Protein AF-A0A536MIC8-F1 (afdb_monomer_lite)

pLDDT: mean 72.32, std 18.31, range [40.66, 95.38]

Foldseek 3Di:
DDDDDDDDDDDDDDDDDDDDPDPPPPPPVPPPPVPPPCPDDDDQDKDWDWDEPKDWDFDDWDWDDDVPDIDIDTDTDPVITDYTDIDDDDPDPDDPDDPPD

Secondary structure (DSSP, 8-state):
-----PPP--------------------------------S-----EEESBTTPPP-EEEEEEEEETTEEEEEEEE-TTSPPBPEEE---S-S--SS-TT-

Sequence (101 aa):
MFSTARPQRRLKLAAFATLAAAAGALVLSGAIQASAEDLGPFTCSNRAGGVAGASGTVSAIRIAHHDGYDRLVIGFATSNSMPQYQLTRQASSTFVRDASG

Radius of gyration: 32.17 Å; chains: 1; bounding box: 34×99×51 Å

Structure (mmCIF, N/CA/C/O backbone):
data_AF-A0A536MIC8-F1
#
_entry.id   AF-A0A536MIC8-F1
#
loop_
_atom_site.group_PDB
_atom_site.id
_atom_site.type_symbol
_atom_site.label_atom_id
_atom_site.label_alt_id
_atom_site.label_comp_id
_atom_site.label_asym_id
_atom_site.label_entity_id
_atom_site.label_seq_id
_atom_site.pdbx_PDB_ins_code
_atom_site.Cartn_x
_atom_site.Cartn_y
_atom_site.Cartn_z
_atom_site.occupancy
_atom_site.B_iso_or_equiv
_atom_site.auth_seq_id
_atom_site.auth_comp_id
_atom_site.auth_asym_id
_atom_site.auth_atom_id
_atom_site.pdbx_PDB_model_num
ATOM 1 N N . MET A 1 1 ? -16.267 -81.686 -37.031 1.00 48.16 1 MET A N 1
ATOM 2 C CA . MET A 1 1 ? -15.100 -82.303 -36.365 1.00 48.16 1 MET A CA 1
ATOM 3 C C . MET A 1 1 ? -13.906 -82.112 -37.273 1.00 48.16 1 MET A C 1
ATOM 5 O O . MET A 1 1 ? -14.006 -82.610 -38.373 1.00 48.16 1 MET A O 1
ATOM 9 N N . PHE A 1 2 ? -12.891 -81.346 -36.866 1.00 41.72 2 PHE A N 1
ATOM 10 C CA . PHE A 1 2 ? -11.452 -81.545 -37.120 1.00 41.72 2 PHE A CA 1
ATOM 11 C C . PHE A 1 2 ? -10.726 -80.444 -36.335 1.00 41.72 2 PHE A C 1
ATOM 13 O O . PHE A 1 2 ? -10.979 -79.257 -36.520 1.00 41.72 2 PHE A O 1
ATOM 20 N N . SER A 1 3 ? -9.919 -80.869 -35.368 1.00 40.66 3 SER A N 1
ATOM 21 C CA . SER A 1 3 ? -9.167 -80.039 -34.431 1.00 40.66 3 SER A CA 1
ATOM 22 C C . SER A 1 3 ? -7.690 -80.244 -34.734 1.00 40.66 3 SER A C 1
ATOM 24 O O . SER A 1 3 ? -7.255 -81.389 -34.732 1.00 40.66 3 SER A O 1
ATOM 26 N N . THR A 1 4 ? -6.932 -79.175 -34.974 1.00 47.25 4 THR A N 1
ATOM 27 C CA . THR A 1 4 ? -5.456 -79.186 -35.004 1.00 47.25 4 THR A CA 1
ATOM 28 C C . THR A 1 4 ? -4.972 -77.758 -34.732 1.00 47.25 4 THR A C 1
ATOM 30 O O . THR A 1 4 ? -5.178 -76.862 -35.542 1.00 47.25 4 THR A O 1
ATOM 33 N N . ALA A 1 5 ? -4.610 -77.455 -33.485 1.00 48.31 5 ALA A N 1
ATOM 34 C CA . ALA A 1 5 ? -3.245 -77.505 -32.943 1.00 48.31 5 ALA A CA 1
ATOM 35 C C . ALA A 1 5 ? -2.424 -76.235 -33.255 1.00 48.31 5 ALA A C 1
ATOM 37 O O . ALA A 1 5 ? -1.942 -76.025 -34.363 1.00 48.31 5 ALA A O 1
ATOM 38 N N . ARG A 1 6 ? -2.258 -75.388 -32.226 1.00 59.62 6 ARG A N 1
ATOM 39 C CA . ARG A 1 6 ? -1.342 -74.236 -32.206 1.00 59.62 6 ARG A CA 1
ATOM 40 C C . ARG A 1 6 ? 0.081 -74.706 -31.885 1.00 59.62 6 ARG A C 1
ATOM 42 O O . ARG A 1 6 ? 0.260 -75.333 -30.843 1.00 59.62 6 AR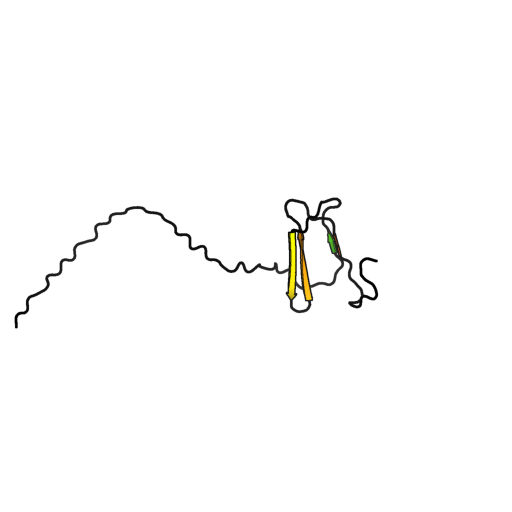G A O 1
ATOM 49 N N . PRO A 1 7 ? 1.105 -74.283 -32.639 1.00 51.12 7 PRO A N 1
ATOM 50 C CA . PRO A 1 7 ? 2.468 -74.233 -32.141 1.00 51.12 7 PRO A CA 1
ATOM 51 C C . PRO A 1 7 ? 2.816 -72.805 -31.709 1.00 51.12 7 PRO A C 1
ATOM 53 O O . PRO A 1 7 ? 2.782 -71.855 -32.492 1.00 51.12 7 PRO A O 1
ATOM 56 N N . GLN A 1 8 ? 3.169 -72.663 -30.432 1.00 54.59 8 GLN A N 1
ATOM 57 C CA . GLN A 1 8 ? 3.776 -71.454 -29.895 1.00 54.59 8 GLN A CA 1
ATOM 58 C C . GLN A 1 8 ? 5.151 -71.234 -30.533 1.00 54.59 8 GLN A C 1
ATOM 60 O O . GLN A 1 8 ? 6.029 -72.088 -30.437 1.00 54.59 8 GLN A O 1
ATOM 65 N N . ARG A 1 9 ? 5.379 -70.054 -31.110 1.00 52.00 9 ARG A N 1
ATOM 66 C CA . ARG A 1 9 ? 6.730 -69.541 -31.357 1.00 52.00 9 ARG A CA 1
ATOM 67 C C . ARG A 1 9 ? 6.912 -68.259 -30.563 1.00 52.00 9 ARG A C 1
ATOM 69 O O . ARG A 1 9 ? 6.624 -67.165 -31.029 1.00 52.00 9 ARG A O 1
ATOM 76 N N . ARG A 1 10 ? 7.390 -68.425 -29.327 1.00 55.78 10 ARG A N 1
ATOM 77 C CA . ARG A 1 10 ? 8.063 -67.353 -28.592 1.00 55.78 10 ARG A CA 1
ATOM 78 C C . ARG A 1 10 ? 9.339 -67.015 -29.365 1.00 55.78 10 ARG A C 1
ATOM 80 O O . ARG A 1 10 ? 10.292 -67.788 -29.307 1.00 55.78 10 ARG A O 1
ATOM 87 N N . LEU A 1 11 ? 9.366 -65.892 -30.081 1.00 53.09 11 LEU A N 1
ATOM 88 C CA . LEU A 1 11 ? 10.618 -65.318 -30.569 1.00 53.09 11 LEU A CA 1
ATOM 89 C C . LEU A 1 11 ? 10.952 -64.048 -29.785 1.00 53.09 11 LEU A C 1
ATOM 91 O O . LEU A 1 11 ? 10.296 -63.018 -29.877 1.00 53.09 11 LEU A O 1
ATOM 95 N N . LYS A 1 12 ? 11.966 -64.266 -28.952 1.00 49.91 12 LYS A N 1
ATOM 96 C CA . LYS A 1 12 ? 12.961 -63.388 -28.344 1.00 49.91 12 LYS A CA 1
ATOM 97 C C . LYS A 1 12 ? 12.961 -61.924 -28.801 1.00 49.91 12 LYS A C 1
ATOM 99 O O . LYS A 1 12 ? 13.027 -61.626 -29.989 1.00 49.91 12 LYS A O 1
ATOM 104 N N . LEU A 1 13 ? 13.014 -61.059 -27.785 1.00 48.66 13 LEU A N 1
ATOM 105 C CA . LEU A 1 13 ? 13.463 -59.671 -27.823 1.00 48.66 13 LEU A CA 1
ATOM 106 C C . LEU A 1 13 ? 14.623 -59.486 -28.813 1.00 48.66 13 LEU A C 1
ATOM 108 O O . LEU A 1 13 ? 15.700 -60.047 -28.613 1.00 48.66 13 LEU A O 1
ATOM 112 N N . ALA A 1 14 ? 14.418 -58.634 -29.811 1.00 52.69 14 ALA A N 1
ATOM 113 C CA . ALA A 1 1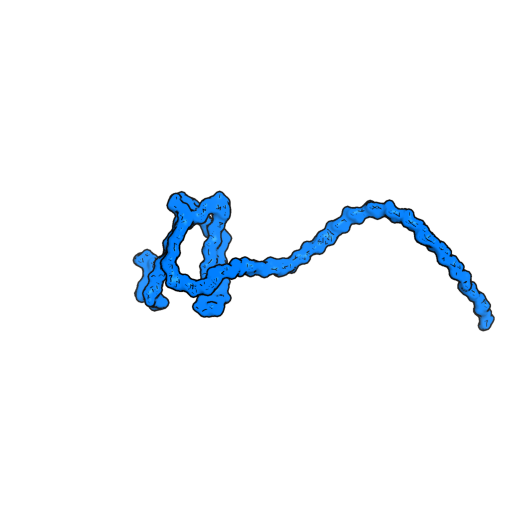4 ? 15.495 -57.915 -30.469 1.00 52.69 14 ALA A CA 1
ATOM 114 C C . ALA A 1 14 ? 15.297 -56.438 -30.131 1.00 52.69 14 ALA A C 1
ATOM 116 O O . ALA A 1 14 ? 14.362 -55.789 -30.599 1.00 52.69 14 ALA A O 1
ATOM 117 N N . ALA A 1 15 ? 16.144 -55.954 -29.228 1.00 48.69 15 ALA A N 1
ATOM 118 C CA . ALA A 1 15 ? 16.277 -54.549 -28.923 1.00 48.69 15 ALA A CA 1
ATOM 119 C C . ALA A 1 15 ? 16.730 -53.814 -30.188 1.00 48.69 15 ALA A C 1
ATOM 121 O O . ALA A 1 15 ? 17.832 -54.047 -30.677 1.00 48.69 15 ALA A O 1
ATOM 122 N N . PHE A 1 16 ? 15.897 -52.906 -30.684 1.00 46.72 16 PHE A N 1
ATOM 123 C CA . PHE A 1 16 ? 16.357 -51.806 -31.515 1.00 46.72 16 PHE A CA 1
ATOM 124 C C . PHE A 1 16 ? 16.039 -50.527 -30.760 1.00 46.72 16 PHE A C 1
ATOM 126 O O . PHE A 1 16 ? 14.921 -50.020 -30.759 1.00 46.72 16 PHE A O 1
ATOM 133 N N . ALA A 1 17 ? 17.053 -50.075 -30.027 1.00 51.56 17 ALA A N 1
ATOM 134 C CA . ALA A 1 17 ? 17.112 -48.743 -29.474 1.00 51.56 17 ALA A CA 1
ATOM 135 C C . ALA A 1 17 ? 17.155 -47.756 -30.645 1.00 51.56 17 ALA A C 1
ATOM 137 O O . ALA A 1 17 ? 18.190 -47.579 -31.282 1.00 51.56 17 ALA A O 1
ATOM 138 N N . THR A 1 18 ? 16.026 -47.118 -30.928 1.00 52.25 18 THR A N 1
ATOM 139 C CA . THR A 1 18 ? 15.990 -45.886 -31.712 1.00 52.25 18 THR A CA 1
ATOM 140 C C . THR A 1 18 ? 15.515 -44.774 -30.795 1.00 52.25 18 THR A C 1
ATOM 142 O O . THR A 1 18 ? 14.342 -44.700 -30.433 1.00 52.25 18 THR A O 1
ATOM 145 N N . LEU A 1 19 ? 16.477 -43.944 -30.387 1.00 48.72 19 LEU A N 1
ATOM 146 C CA . LEU A 1 19 ? 16.258 -42.633 -29.795 1.00 48.72 19 LEU A CA 1
ATOM 147 C C . LEU A 1 19 ? 15.228 -41.859 -30.630 1.00 48.72 19 LEU A C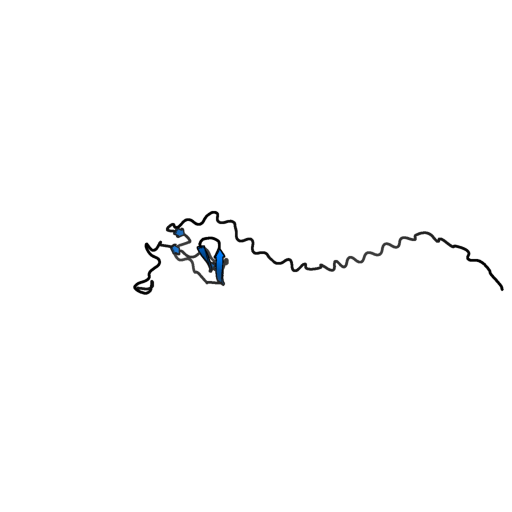 1
ATOM 149 O O . LEU A 1 19 ? 15.485 -41.528 -31.784 1.00 48.72 19 LEU A O 1
ATOM 153 N N . ALA A 1 20 ? 14.115 -41.495 -30.009 1.00 47.78 20 ALA A N 1
ATOM 154 C CA . ALA A 1 20 ? 13.364 -40.304 -30.371 1.00 47.78 20 ALA A CA 1
ATOM 155 C C . ALA A 1 20 ? 12.902 -39.658 -29.065 1.00 47.78 20 ALA A C 1
ATOM 157 O O . ALA A 1 20 ? 11.824 -39.930 -28.540 1.00 47.78 20 ALA A O 1
ATOM 158 N N . ALA A 1 21 ? 13.792 -38.842 -28.501 1.00 45.31 21 ALA A N 1
ATOM 159 C CA . ALA A 1 21 ? 13.456 -37.902 -27.451 1.00 45.31 21 ALA A CA 1
ATOM 160 C C . ALA A 1 21 ? 12.510 -36.848 -28.043 1.00 45.31 21 ALA A C 1
ATOM 162 O O . ALA A 1 21 ? 12.948 -35.861 -28.623 1.00 45.31 21 ALA A O 1
ATOM 163 N N . ALA A 1 22 ? 11.209 -37.073 -27.911 1.00 48.31 22 ALA A N 1
ATOM 164 C CA . ALA A 1 22 ? 10.213 -36.021 -28.014 1.00 48.31 22 ALA A CA 1
ATOM 165 C C . ALA A 1 22 ? 9.550 -35.917 -26.643 1.00 48.31 22 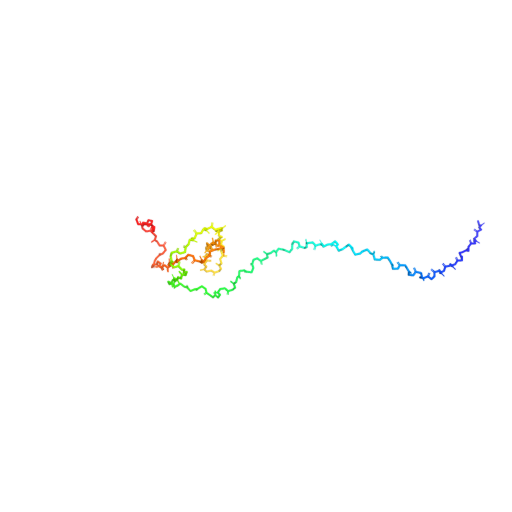ALA A C 1
ATOM 167 O O . ALA A 1 22 ? 8.561 -36.584 -26.345 1.00 48.31 22 ALA A O 1
ATOM 168 N N . ALA A 1 23 ? 10.167 -35.111 -25.779 1.00 46.81 23 ALA A N 1
ATOM 169 C CA . ALA A 1 23 ? 9.557 -34.637 -24.553 1.00 46.81 23 ALA A CA 1
ATOM 170 C C . ALA A 1 23 ? 8.329 -33.796 -24.931 1.00 46.81 23 ALA A C 1
ATOM 172 O O . ALA A 1 23 ? 8.419 -32.591 -25.151 1.00 46.81 23 ALA A O 1
ATOM 173 N N . GLY A 1 24 ? 7.173 -34.446 -25.044 1.00 47.00 24 GLY A N 1
ATOM 174 C CA . GLY A 1 24 ? 5.889 -33.769 -24.974 1.00 47.00 24 GLY A CA 1
ATOM 175 C C . GLY A 1 24 ? 5.716 -33.290 -23.542 1.00 47.00 24 GLY A C 1
ATOM 176 O O . GLY A 1 24 ? 5.217 -34.030 -22.697 1.00 47.00 24 GLY A O 1
ATOM 177 N N . ALA A 1 25 ? 6.208 -32.089 -23.247 1.00 53.22 25 ALA A N 1
ATOM 178 C CA . ALA A 1 25 ? 5.967 -31.435 -21.976 1.00 53.22 25 ALA A CA 1
ATOM 179 C C . ALA A 1 25 ? 4.454 -31.219 -21.839 1.00 53.22 25 ALA A C 1
ATOM 181 O O . ALA A 1 25 ? 3.888 -30.301 -22.431 1.00 53.22 25 ALA A O 1
ATOM 182 N N . LEU A 1 26 ? 3.790 -32.084 -21.066 1.00 45.84 26 LEU A N 1
ATOM 183 C CA . LEU A 1 26 ? 2.523 -31.742 -20.439 1.00 45.84 26 LEU A CA 1
ATOM 184 C C . LEU A 1 26 ? 2.817 -30.517 -19.570 1.00 45.84 26 LEU A C 1
ATOM 186 O O . LEU A 1 26 ? 3.353 -30.640 -18.468 1.00 45.84 26 LEU A O 1
ATOM 190 N N . VAL A 1 27 ? 2.512 -29.325 -20.078 1.00 55.31 27 VAL A N 1
ATOM 191 C CA . VAL A 1 27 ? 2.441 -28.141 -19.230 1.00 55.31 27 VAL A CA 1
ATOM 192 C C . VAL A 1 27 ? 1.196 -28.351 -18.386 1.00 55.31 27 VAL A C 1
ATOM 194 O O . VAL A 1 27 ? 0.082 -28.029 -18.792 1.00 55.31 27 VAL A O 1
ATOM 197 N N . LEU A 1 28 ? 1.386 -28.989 -17.231 1.00 52.72 28 LEU A N 1
ATOM 198 C CA . LEU A 1 28 ? 0.439 -28.946 -16.137 1.00 52.72 28 LEU A CA 1
ATOM 199 C C . LEU A 1 28 ? 0.171 -27.459 -15.913 1.00 52.72 28 LEU A C 1
ATOM 201 O O . LEU A 1 28 ? 1.019 -26.738 -15.385 1.00 52.72 28 LEU A O 1
ATOM 205 N N . SER A 1 29 ? -0.996 -26.985 -16.338 1.00 57.38 29 SER A N 1
ATOM 206 C CA . SER A 1 29 ? -1.589 -25.762 -15.815 1.00 57.38 29 SER A CA 1
ATOM 207 C C . SER A 1 29 ? -1.947 -26.044 -14.357 1.00 57.38 29 SER A C 1
ATOM 209 O O . SER A 1 29 ? -3.114 -26.151 -13.993 1.00 57.38 29 SER A O 1
ATOM 211 N N . GLY A 1 30 ? -0.926 -26.267 -13.524 1.00 52.62 30 GLY A N 1
ATOM 212 C CA . GLY A 1 30 ? -1.073 -26.175 -12.092 1.00 52.62 30 GLY A CA 1
ATOM 213 C C . GLY A 1 30 ? -1.642 -24.793 -11.857 1.00 52.62 30 GLY A C 1
ATOM 214 O O . GLY A 1 30 ? -1.093 -23.811 -12.365 1.00 52.62 30 GLY A O 1
ATOM 215 N N . ALA A 1 31 ? -2.784 -24.727 -11.177 1.00 58.72 31 ALA A N 1
ATOM 216 C CA . ALA A 1 31 ? -3.250 -23.473 -10.636 1.00 58.72 31 ALA A CA 1
ATOM 217 C C . ALA A 1 31 ? -2.043 -22.870 -9.918 1.00 58.72 31 ALA A C 1
ATOM 219 O O . ALA A 1 31 ? -1.540 -23.441 -8.950 1.00 58.72 31 ALA A O 1
ATOM 220 N N . ILE A 1 32 ? -1.518 -21.779 -10.469 1.00 52.53 32 ILE A N 1
ATOM 221 C CA . ILE A 1 32 ? -0.628 -20.868 -9.773 1.00 52.53 32 ILE A CA 1
ATOM 222 C C . ILE A 1 32 ? -1.424 -20.366 -8.579 1.00 52.53 32 ILE A C 1
ATOM 224 O O . ILE A 1 32 ? -2.065 -19.322 -8.613 1.00 52.53 32 ILE A O 1
ATOM 228 N N . GLN A 1 33 ? -1.476 -21.172 -7.526 1.00 49.38 33 GLN A N 1
ATOM 229 C CA . GLN A 1 33 ? -1.964 -20.718 -6.254 1.00 49.38 33 GLN A CA 1
ATOM 230 C C . GLN A 1 33 ? -0.951 -19.653 -5.886 1.00 49.38 33 GLN A C 1
ATOM 232 O O . GLN A 1 33 ? 0.192 -19.973 -5.565 1.00 49.38 33 GLN A O 1
ATOM 237 N N . ALA A 1 34 ? -1.330 -18.390 -6.096 1.00 53.84 34 ALA A N 1
ATOM 238 C CA . ALA A 1 34 ? -0.567 -17.268 -5.612 1.00 53.84 34 ALA A CA 1
ATOM 239 C C . ALA A 1 34 ? -0.374 -17.573 -4.133 1.00 53.84 34 ALA A C 1
ATOM 241 O O . ALA A 1 34 ? -1.331 -17.536 -3.358 1.00 53.84 34 ALA A O 1
ATOM 242 N N . SER A 1 35 ? 0.832 -18.002 -3.772 1.00 52.91 35 SER A N 1
ATOM 243 C CA . SER A 1 35 ? 1.240 -18.089 -2.391 1.00 52.91 35 SER A CA 1
ATOM 244 C C . SER A 1 35 ? 1.233 -16.642 -1.952 1.00 52.91 35 SER A C 1
ATOM 246 O O . SER A 1 35 ? 2.180 -15.905 -2.209 1.00 52.91 35 SER A O 1
ATOM 248 N N . ALA A 1 36 ? 0.100 -16.183 -1.425 1.00 58.19 36 ALA A N 1
ATOM 249 C CA . ALA A 1 36 ? 0.100 -14.975 -0.644 1.00 58.19 36 ALA A CA 1
ATOM 250 C C . ALA A 1 36 ? 1.152 -15.248 0.426 1.00 58.19 36 ALA A C 1
ATOM 252 O O . ALA A 1 36 ? 0.950 -16.158 1.231 1.00 58.19 36 ALA A O 1
ATOM 253 N N . GLU A 1 37 ? 2.300 -14.564 0.353 1.00 58.50 37 GLU A N 1
ATOM 254 C CA . GLU A 1 37 ? 3.284 -14.615 1.426 1.00 58.50 37 GLU A CA 1
ATOM 255 C C . GLU A 1 37 ? 2.519 -14.515 2.748 1.00 58.50 37 GLU A C 1
ATOM 257 O O . GLU A 1 37 ? 1.639 -13.651 2.898 1.00 58.50 37 GLU A O 1
ATOM 262 N N . ASP A 1 38 ? 2.819 -15.422 3.676 1.00 64.06 38 ASP A N 1
ATOM 263 C CA . ASP A 1 38 ? 2.313 -15.308 5.032 1.00 64.06 38 ASP A CA 1
ATOM 264 C C . ASP A 1 38 ? 2.929 -14.041 5.635 1.00 64.06 38 ASP A C 1
ATOM 266 O O . ASP A 1 38 ? 4.083 -14.013 6.061 1.00 64.06 38 ASP A O 1
ATOM 270 N N . LEU A 1 39 ? 2.169 -12.945 5.577 1.00 68.12 39 LEU A N 1
ATOM 271 C CA . LEU A 1 39 ? 2.579 -11.636 6.085 1.00 68.12 39 LEU A CA 1
ATOM 272 C C . LEU A 1 39 ? 2.473 -11.559 7.617 1.00 68.12 39 LEU A C 1
ATOM 274 O O . LEU A 1 39 ? 2.656 -10.479 8.183 1.00 68.12 39 LEU A O 1
ATOM 278 N N . GLY A 1 40 ? 2.172 -12.679 8.283 1.00 72.75 40 GLY A N 1
ATOM 279 C CA . GLY A 1 40 ? 1.868 -12.726 9.700 1.00 72.75 40 GLY A CA 1
ATOM 280 C C . GLY A 1 40 ? 0.525 -12.064 10.036 1.00 72.75 40 GLY A C 1
ATOM 281 O O . GLY A 1 40 ? -0.232 -11.646 9.150 1.00 72.75 40 GLY A O 1
ATOM 282 N N . PRO A 1 41 ? 0.199 -11.961 11.335 1.00 73.62 41 PRO A N 1
ATOM 283 C CA . PRO A 1 41 ? -1.037 -11.337 11.783 1.00 73.62 41 PRO A CA 1
ATOM 284 C C . PRO A 1 41 ? -1.090 -9.856 11.393 1.00 73.62 41 PRO A C 1
ATOM 286 O O . PRO A 1 41 ? -0.115 -9.108 11.532 1.00 73.62 41 PRO A O 1
ATOM 289 N N . PHE A 1 42 ? -2.263 -9.408 10.939 1.00 74.00 42 PHE A N 1
ATOM 290 C CA . PHE A 1 42 ? -2.487 -8.003 10.625 1.00 74.00 42 PHE A CA 1
ATOM 291 C C . PHE A 1 42 ? -2.247 -7.137 11.866 1.00 74.00 42 PHE A C 1
ATOM 293 O O . PHE A 1 42 ? -2.851 -7.338 12.918 1.00 74.00 42 PHE A O 1
ATOM 300 N N . THR A 1 43 ? -1.375 -6.140 11.730 1.00 79.69 43 THR A N 1
ATOM 301 C CA . THR A 1 43 ? -1.170 -5.112 12.752 1.00 79.69 43 THR A CA 1
ATOM 302 C C . THR A 1 43 ? -1.569 -3.767 12.174 1.00 79.69 43 THR A C 1
ATOM 304 O O . THR A 1 43 ? -1.016 -3.327 11.162 1.00 79.69 43 THR A O 1
ATOM 307 N N . CYS A 1 44 ? -2.496 -3.085 12.846 1.00 80.81 44 CYS A N 1
ATOM 308 C CA . CYS A 1 44 ? -2.866 -1.722 12.504 1.00 80.81 44 CYS A CA 1
ATOM 309 C C . CYS A 1 44 ? -1.727 -0.786 12.937 1.00 80.81 44 CYS A C 1
ATOM 311 O O . CYS A 1 44 ? -1.678 -0.337 14.085 1.00 80.81 44 CYS A O 1
ATOM 313 N N . SER A 1 45 ? -0.791 -0.488 12.031 1.00 86.50 45 SER A N 1
ATOM 314 C CA . SER A 1 45 ? 0.328 0.444 12.243 1.00 86.50 45 SER A CA 1
ATOM 315 C C . SER A 1 45 ? 0.528 1.423 11.089 1.00 86.50 45 SER A C 1
ATOM 317 O O . SER A 1 45 ? 0.202 1.119 9.943 1.00 86.50 45 SER A O 1
ATOM 319 N N . ASN A 1 46 ? 1.062 2.612 11.397 1.00 91.00 46 ASN A N 1
ATOM 320 C CA . ASN A 1 46 ? 1.575 3.501 10.356 1.00 91.00 46 ASN A CA 1
ATOM 321 C C . ASN A 1 46 ? 2.772 2.820 9.681 1.00 91.00 46 ASN A C 1
ATOM 323 O O . ASN A 1 46 ? 3.557 2.141 10.350 1.00 91.00 46 ASN A O 1
ATOM 327 N N . ARG A 1 47 ? 2.928 3.011 8.372 1.00 91.50 47 ARG A N 1
ATOM 328 C CA . ARG A 1 47 ? 4.040 2.449 7.594 1.00 91.50 47 ARG A CA 1
ATOM 329 C C . ARG A 1 47 ? 4.561 3.477 6.606 1.00 91.50 47 ARG A C 1
ATOM 331 O O . ARG A 1 47 ? 3.800 4.285 6.096 1.00 91.50 47 ARG A O 1
ATOM 338 N N . ALA A 1 48 ? 5.848 3.431 6.314 1.00 94.81 48 ALA A N 1
ATOM 339 C CA . ALA A 1 48 ? 6.464 4.232 5.268 1.00 94.81 48 ALA A CA 1
ATOM 340 C C . ALA A 1 48 ? 7.651 3.465 4.687 1.00 94.81 48 ALA A C 1
ATOM 342 O O . ALA A 1 48 ? 8.189 2.566 5.336 1.00 94.81 48 ALA A O 1
ATOM 343 N N . GLY A 1 49 ? 8.059 3.816 3.474 1.00 95.12 49 GLY A N 1
ATOM 344 C CA . GLY A 1 49 ? 9.202 3.189 2.824 1.00 95.12 49 GLY A CA 1
ATOM 345 C C . GLY A 1 49 ? 9.356 3.632 1.379 1.00 95.12 49 GLY A C 1
ATOM 346 O O . GLY A 1 49 ? 8.801 4.653 0.974 1.00 95.12 49 GLY A O 1
ATOM 347 N N . GLY A 1 50 ? 10.098 2.841 0.606 1.00 93.88 50 GLY A N 1
ATOM 348 C CA . GLY A 1 50 ? 10.427 3.150 -0.784 1.00 93.88 50 GLY A CA 1
ATOM 349 C C . GLY A 1 50 ? 11.541 4.190 -0.916 1.00 93.88 50 GLY A C 1
ATOM 350 O O . GLY A 1 50 ? 12.194 4.557 0.061 1.00 93.88 50 GLY A O 1
ATOM 351 N N . VAL A 1 51 ? 11.773 4.635 -2.150 1.00 95.19 51 VAL A N 1
ATOM 352 C CA . VAL A 1 51 ? 12.861 5.557 -2.501 1.00 95.19 51 VAL A CA 1
ATOM 353 C C . VAL A 1 51 ? 12.284 6.900 -2.941 1.00 95.19 51 VAL A C 1
ATOM 355 O O . VAL A 1 51 ? 11.448 6.965 -3.845 1.00 95.19 51 VAL A O 1
ATOM 358 N N . ALA A 1 52 ? 12.738 7.981 -2.305 1.00 94.75 52 ALA A N 1
ATOM 359 C CA . ALA A 1 52 ? 12.345 9.340 -2.666 1.00 94.75 52 ALA A CA 1
ATOM 360 C C . ALA A 1 52 ? 12.748 9.656 -4.116 1.00 94.75 52 ALA A C 1
ATOM 362 O O . ALA A 1 52 ? 13.868 9.368 -4.533 1.00 94.75 52 ALA A O 1
ATOM 363 N N . GLY A 1 53 ? 11.825 10.230 -4.890 1.00 91.62 53 GLY A N 1
ATOM 364 C CA . GLY A 1 53 ? 12.048 10.567 -6.301 1.00 91.62 53 GLY A CA 1
ATOM 365 C C . GLY A 1 53 ? 12.002 9.383 -7.279 1.00 91.62 53 GLY A C 1
ATOM 366 O O . GLY A 1 53 ? 12.149 9.596 -8.481 1.00 91.62 53 GLY A O 1
ATOM 367 N N . ALA A 1 54 ? 11.773 8.149 -6.813 1.00 92.50 54 ALA A N 1
ATOM 368 C CA . ALA A 1 54 ? 11.593 7.010 -7.710 1.00 92.50 54 ALA A CA 1
ATOM 369 C C . ALA A 1 54 ? 10.251 7.088 -8.457 1.00 92.50 54 ALA A C 1
ATOM 371 O O . ALA A 1 54 ? 9.207 7.395 -7.879 1.00 92.50 54 ALA A O 1
ATOM 372 N N . SER A 1 55 ? 10.283 6.777 -9.755 1.00 89.81 55 SER A N 1
ATOM 373 C CA . SER A 1 55 ? 9.086 6.741 -10.598 1.00 89.81 55 SER A CA 1
ATOM 374 C C . SER A 1 55 ? 8.259 5.488 -10.322 1.00 89.81 55 SER A C 1
ATOM 376 O O . SER A 1 55 ? 8.747 4.368 -10.478 1.00 89.81 55 SER A O 1
ATOM 378 N N . GLY A 1 56 ? 6.990 5.675 -9.962 1.00 89.31 56 GLY A N 1
ATOM 379 C CA . GLY A 1 56 ? 6.030 4.593 -9.765 1.00 89.31 56 GLY A CA 1
ATOM 380 C C . GLY A 1 56 ? 5.075 4.460 -10.946 1.00 89.31 56 GLY A C 1
ATOM 381 O O . GLY A 1 56 ? 4.303 5.374 -11.217 1.00 89.31 56 GLY A O 1
ATOM 382 N N . THR A 1 57 ? 5.073 3.305 -11.610 1.00 91.44 57 THR A N 1
ATOM 383 C CA . THR A 1 57 ? 4.005 2.926 -12.548 1.00 91.44 57 THR A CA 1
ATOM 384 C C . THR A 1 57 ? 3.217 1.783 -11.935 1.00 91.44 57 THR A C 1
ATOM 386 O O . THR A 1 57 ? 3.777 0.711 -11.697 1.00 91.44 57 THR A O 1
ATOM 389 N N . VAL A 1 58 ? 1.933 2.012 -11.654 1.00 92.56 58 VAL A N 1
ATOM 390 C CA . VAL A 1 58 ? 1.042 0.963 -11.147 1.00 92.56 58 VAL A CA 1
ATOM 391 C C . VAL A 1 58 ? 0.844 -0.077 -12.247 1.00 92.56 58 VAL A C 1
ATOM 393 O O . VAL A 1 58 ? 0.423 0.256 -13.351 1.00 92.56 58 VAL 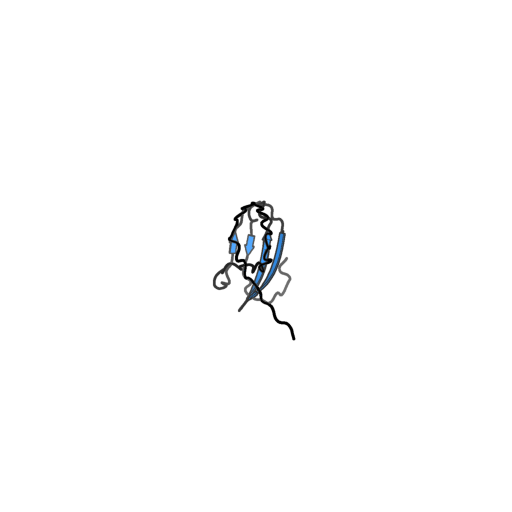A O 1
ATOM 396 N N . SER A 1 59 ? 1.168 -1.330 -11.946 1.00 93.62 59 SER A N 1
ATOM 397 C CA . SER A 1 59 ? 1.081 -2.458 -12.880 1.00 93.62 59 SER A CA 1
ATOM 398 C C . SER A 1 59 ? -0.070 -3.407 -12.558 1.00 93.62 59 SER A C 1
ATOM 400 O O . SER A 1 59 ? -0.543 -4.123 -13.437 1.00 93.62 59 SER A O 1
ATOM 402 N N . ALA A 1 60 ? -0.530 -3.426 -11.305 1.00 92.25 60 ALA A N 1
ATOM 403 C CA . ALA A 1 60 ? -1.636 -4.265 -10.869 1.00 92.25 60 ALA A CA 1
ATOM 404 C C . ALA A 1 60 ? -2.321 -3.686 -9.630 1.00 92.25 60 ALA A C 1
ATOM 406 O O . ALA A 1 60 ? -1.666 -3.133 -8.748 1.00 92.25 60 ALA A O 1
ATOM 407 N N . ILE A 1 61 ? -3.630 -3.902 -9.527 1.00 93.69 61 ILE A N 1
ATOM 408 C CA . ILE A 1 61 ? -4.407 -3.675 -8.309 1.00 93.69 61 ILE A CA 1
ATOM 409 C C . ILE A 1 61 ? -5.145 -4.973 -8.006 1.00 93.69 61 ILE A C 1
ATOM 411 O O . ILE A 1 61 ? -5.805 -5.531 -8.881 1.00 93.69 61 ILE A O 1
ATOM 415 N N . ARG A 1 62 ? -4.992 -5.487 -6.786 1.00 94.19 62 ARG A N 1
ATOM 416 C CA . ARG A 1 62 ? -5.619 -6.739 -6.344 1.00 94.19 62 ARG A CA 1
ATOM 417 C C . ARG A 1 62 ? -6.288 -6.529 -5.000 1.00 94.19 62 ARG A C 1
ATOM 419 O O . ARG A 1 62 ? -5.728 -5.854 -4.139 1.00 94.19 62 ARG A O 1
ATOM 426 N N . ILE A 1 63 ? -7.459 -7.127 -4.831 1.00 92.81 63 ILE A N 1
ATOM 427 C CA . ILE A 1 63 ? -8.239 -7.069 -3.598 1.00 92.81 63 ILE A CA 1
ATOM 428 C C . ILE A 1 63 ? -8.603 -8.497 -3.208 1.00 92.81 63 ILE A C 1
ATOM 430 O O . ILE A 1 63 ? -8.980 -9.289 -4.072 1.00 92.81 63 ILE A O 1
ATOM 434 N N . ALA A 1 64 ? -8.469 -8.823 -1.927 1.00 89.12 64 ALA A N 1
ATOM 435 C CA . ALA A 1 64 ? -8.886 -10.103 -1.376 1.00 89.12 64 ALA A CA 1
ATOM 436 C C . ALA A 1 64 ? -9.448 -9.922 0.035 1.00 89.12 64 ALA A C 1
ATOM 438 O O . ALA A 1 64 ? -8.936 -9.116 0.814 1.00 89.12 64 ALA A O 1
ATOM 439 N N . HIS A 1 65 ? -10.478 -10.700 0.352 1.00 89.19 65 HIS A N 1
ATOM 440 C CA . HIS A 1 65 ? -10.998 -10.814 1.707 1.00 89.19 65 HIS A CA 1
ATOM 441 C C . HIS A 1 65 ? -10.133 -11.783 2.525 1.00 89.19 65 HIS A C 1
ATOM 443 O O . HIS A 1 65 ? -9.731 -12.829 2.012 1.00 89.19 65 HIS A O 1
ATOM 449 N N . HIS A 1 66 ? -9.859 -11.443 3.784 1.00 84.88 66 HIS A N 1
ATOM 450 C CA . HIS A 1 66 ? -9.178 -12.294 4.758 1.00 84.88 66 HIS A CA 1
ATOM 451 C C . HIS A 1 66 ? -9.923 -12.274 6.098 1.00 84.88 66 HIS A C 1
ATOM 453 O O . HIS A 1 66 ? -10.700 -11.363 6.392 1.00 84.88 66 HIS A O 1
ATOM 459 N N . ASP A 1 67 ? -9.631 -13.252 6.954 1.00 83.31 67 ASP A N 1
ATOM 460 C CA . ASP A 1 67 ? -10.190 -13.296 8.302 1.00 83.31 67 ASP A CA 1
ATOM 461 C C . ASP A 1 67 ? -9.766 -12.052 9.099 1.00 83.31 67 ASP A C 1
ATOM 463 O O . ASP A 1 67 ? -8.594 -11.851 9.429 1.00 83.31 67 ASP A O 1
ATOM 467 N N . GLY A 1 68 ? -10.743 -11.193 9.395 1.00 82.12 68 GLY A N 1
ATOM 468 C CA . GLY A 1 68 ? -10.564 -9.981 10.193 1.00 82.12 68 GLY A CA 1
ATOM 469 C C . GLY A 1 68 ? -10.072 -8.743 9.435 1.00 82.12 68 GLY A C 1
ATOM 470 O O . GLY A 1 68 ? -9.922 -7.702 10.074 1.00 82.12 68 GLY A O 1
ATOM 471 N N . TYR A 1 69 ? -9.830 -8.809 8.117 1.00 83.88 69 TYR A N 1
ATOM 472 C CA . TYR A 1 69 ? -9.468 -7.637 7.304 1.00 83.88 69 TYR A CA 1
ATOM 473 C C . TYR A 1 69 ? -9.610 -7.879 5.793 1.00 83.88 69 TYR A C 1
ATOM 475 O O . TYR A 1 69 ? -9.456 -8.993 5.307 1.00 83.88 69 TYR A O 1
ATOM 483 N N . ASP A 1 70 ? -9.791 -6.806 5.024 1.00 86.69 70 ASP A N 1
ATOM 484 C CA . ASP A 1 70 ? -9.617 -6.842 3.570 1.00 86.69 70 ASP A CA 1
ATOM 485 C C . ASP A 1 70 ? -8.204 -6.388 3.193 1.00 86.69 70 ASP A C 1
ATOM 487 O O . ASP A 1 70 ? -7.637 -5.465 3.787 1.00 86.69 70 ASP A O 1
ATOM 491 N N . ARG A 1 71 ? -7.614 -7.029 2.182 1.00 86.88 71 ARG A N 1
ATOM 492 C CA . ARG A 1 71 ? -6.279 -6.705 1.673 1.00 86.88 71 ARG A CA 1
ATOM 493 C C . ARG A 1 71 ? -6.384 -6.038 0.309 1.00 86.88 71 ARG A C 1
ATOM 495 O O . ARG A 1 71 ? -6.805 -6.668 -0.655 1.00 86.88 71 ARG A O 1
ATOM 502 N N . LEU A 1 72 ? -5.902 -4.800 0.218 1.00 90.56 72 LEU A N 1
ATOM 503 C CA . LEU A 1 72 ? -5.624 -4.103 -1.040 1.00 90.56 72 LEU A CA 1
ATOM 504 C C . LEU A 1 72 ? -4.122 -4.177 -1.341 1.00 90.56 72 LEU A C 1
ATOM 506 O O . LEU A 1 72 ? -3.298 -3.784 -0.518 1.00 90.56 72 LEU A O 1
ATOM 510 N N . VAL A 1 73 ? -3.762 -4.650 -2.532 1.00 91.50 73 VAL A N 1
ATOM 511 C CA . VAL A 1 73 ? -2.378 -4.696 -3.016 1.00 91.50 73 VAL A CA 1
ATOM 512 C C . VAL A 1 73 ? -2.249 -3.823 -4.254 1.00 91.50 73 VAL A C 1
ATOM 514 O O . VAL A 1 73 ? -2.870 -4.102 -5.280 1.00 91.50 73 VAL A O 1
ATOM 517 N N . ILE A 1 74 ? -1.388 -2.810 -4.168 1.00 92.50 74 ILE A N 1
ATOM 518 C CA . ILE A 1 74 ? -0.983 -1.970 -5.297 1.00 92.50 74 ILE A CA 1
ATOM 519 C C . ILE A 1 74 ? 0.397 -2.449 -5.748 1.00 92.50 74 ILE A C 1
ATOM 521 O O . ILE A 1 74 ? 1.381 -2.328 -5.021 1.00 92.50 74 ILE A O 1
ATOM 525 N N . GLY A 1 75 ? 0.453 -3.060 -6.927 1.00 91.81 75 GLY A N 1
ATOM 526 C CA . GLY A 1 75 ? 1.690 -3.495 -7.561 1.00 91.81 75 GLY A CA 1
ATOM 527 C C . GLY A 1 75 ? 2.303 -2.368 -8.381 1.00 91.81 75 GLY A C 1
ATOM 528 O O . GLY A 1 75 ? 1.607 -1.730 -9.169 1.00 91.81 75 GLY A O 1
ATOM 529 N N . PHE A 1 76 ? 3.607 -2.164 -8.227 1.00 92.19 76 PHE A N 1
ATOM 530 C CA . PHE A 1 76 ? 4.394 -1.267 -9.068 1.00 92.19 76 PHE A CA 1
ATOM 531 C C . PHE A 1 76 ? 5.273 -2.080 -10.021 1.00 92.19 76 PHE A C 1
ATOM 533 O O . PHE A 1 76 ? 5.662 -3.208 -9.707 1.00 92.19 76 PHE A O 1
ATOM 540 N N . ALA A 1 77 ? 5.565 -1.532 -11.199 1.00 89.50 77 ALA A N 1
ATOM 541 C CA . ALA A 1 77 ? 6.495 -2.147 -12.140 1.00 89.50 77 ALA A CA 1
ATOM 542 C C . ALA A 1 77 ? 7.876 -2.344 -11.488 1.00 89.50 77 ALA A C 1
ATOM 544 O O . ALA A 1 77 ? 8.472 -1.397 -10.980 1.00 89.50 77 ALA A O 1
ATOM 545 N N . THR A 1 78 ? 8.398 -3.572 -11.527 1.00 80.31 78 THR A N 1
ATOM 546 C CA . THR A 1 78 ? 9.676 -3.946 -10.891 1.00 80.31 78 THR A CA 1
ATOM 547 C C . THR A 1 78 ? 10.903 -3.477 -11.670 1.00 80.31 78 THR A C 1
ATOM 549 O O . THR A 1 78 ? 12.026 -3.675 -11.220 1.00 80.31 78 THR A O 1
ATOM 552 N N . SER A 1 79 ? 10.705 -2.873 -12.845 1.00 82.94 79 SER A N 1
ATOM 553 C CA . SER A 1 79 ? 11.771 -2.241 -13.625 1.00 82.94 79 SER A CA 1
ATOM 554 C C . SER A 1 79 ? 12.364 -1.013 -12.927 1.00 82.94 79 SER A C 1
ATOM 556 O O . SER A 1 79 ? 13.452 -0.584 -13.296 1.00 82.94 79 SER A O 1
ATOM 558 N N . ASN A 1 80 ? 11.667 -0.467 -11.924 1.00 78.25 80 ASN A N 1
ATOM 559 C CA . ASN A 1 80 ? 12.101 0.664 -11.112 1.00 78.25 80 ASN A CA 1
ATOM 560 C C . ASN A 1 80 ? 12.147 0.276 -9.625 1.00 78.25 80 ASN A C 1
ATOM 562 O O . ASN A 1 80 ? 11.483 -0.666 -9.187 1.00 78.25 80 ASN A O 1
ATOM 566 N N . SER A 1 81 ? 12.879 1.058 -8.828 1.00 89.44 81 SER A N 1
ATOM 567 C CA . SER A 1 81 ? 12.778 1.013 -7.365 1.00 89.44 81 SER A CA 1
ATOM 568 C C . SER A 1 81 ? 11.345 1.296 -6.900 1.00 89.44 81 SER A C 1
ATOM 570 O O . SER A 1 81 ? 10.646 2.110 -7.503 1.00 89.44 81 SER A O 1
ATOM 572 N N . MET A 1 82 ? 10.928 0.679 -5.788 1.00 91.06 82 MET A N 1
ATOM 573 C CA . MET A 1 82 ? 9.638 0.968 -5.148 1.00 91.06 82 MET A CA 1
ATOM 574 C C . MET A 1 82 ? 9.508 2.481 -4.873 1.00 91.06 82 MET A C 1
ATOM 576 O O . MET A 1 82 ? 10.370 3.028 -4.170 1.00 91.06 82 MET A O 1
ATOM 580 N N . PRO A 1 83 ? 8.461 3.162 -5.382 1.00 94.00 83 PRO A N 1
ATOM 581 C CA . PRO A 1 83 ? 8.247 4.578 -5.104 1.00 94.00 83 PRO A CA 1
ATOM 582 C C . PRO A 1 83 ? 8.044 4.822 -3.608 1.00 94.00 83 PRO A C 1
ATOM 584 O O . PRO A 1 83 ? 7.536 3.962 -2.883 1.00 94.00 83 PRO A O 1
ATOM 587 N N . GLN A 1 84 ? 8.451 6.001 -3.141 1.00 95.38 84 GLN A N 1
ATOM 588 C CA . GLN A 1 84 ? 8.226 6.406 -1.758 1.00 95.38 84 GLN A CA 1
ATOM 589 C C . GLN A 1 84 ? 6.732 6.364 -1.414 1.00 95.38 84 GLN A C 1
ATOM 591 O O . GLN A 1 84 ? 5.899 6.855 -2.174 1.00 95.38 84 GLN A O 1
ATOM 596 N N . TYR A 1 85 ? 6.397 5.820 -0.246 1.00 93.25 85 TYR A N 1
ATOM 597 C CA . TYR A 1 85 ? 5.023 5.766 0.243 1.00 93.25 85 TYR A CA 1
ATOM 598 C C . TYR A 1 85 ? 4.941 6.045 1.742 1.00 93.25 85 TYR A C 1
ATOM 600 O O . TYR A 1 85 ? 5.891 5.817 2.497 1.00 93.25 85 TYR A O 1
ATOM 608 N N . GLN A 1 86 ? 3.769 6.517 2.166 1.00 94.31 86 GLN A N 1
ATOM 609 C CA . GLN A 1 86 ? 3.385 6.697 3.561 1.00 94.31 86 GLN A CA 1
ATOM 610 C C . GLN A 1 86 ? 1.940 6.222 3.739 1.00 94.31 86 GLN A C 1
ATOM 612 O O . GLN A 1 86 ? 1.059 6.582 2.962 1.00 94.31 86 GLN A O 1
ATOM 617 N N . LEU A 1 87 ? 1.709 5.403 4.758 1.00 90.62 87 LEU A N 1
ATOM 618 C CA . LEU A 1 87 ? 0.413 4.896 5.185 1.00 90.62 87 LEU A CA 1
ATOM 619 C C . LEU A 1 87 ? 0.186 5.356 6.621 1.00 90.62 87 LEU A C 1
ATOM 621 O O . LEU A 1 87 ? 0.878 4.917 7.545 1.00 90.62 87 LEU A O 1
ATOM 625 N N . THR A 1 88 ? -0.800 6.225 6.801 1.00 88.69 88 THR A N 1
ATOM 626 C CA . THR A 1 88 ? -1.202 6.737 8.110 1.00 88.69 88 THR A CA 1
ATOM 627 C C . THR A 1 88 ? -2.528 6.109 8.497 1.00 88.69 88 THR A C 1
ATOM 629 O O . THR A 1 88 ? -3.473 6.095 7.710 1.00 88.69 88 THR A O 1
ATOM 632 N N . ARG A 1 89 ? -2.608 5.581 9.718 1.00 88.19 89 ARG A N 1
ATOM 633 C CA . ARG A 1 89 ? -3.857 5.043 10.252 1.00 88.19 89 ARG A CA 1
ATOM 634 C C . ARG A 1 89 ? -4.876 6.149 10.436 1.00 88.19 89 ARG A C 1
ATOM 636 O O . ARG A 1 89 ? -4.558 7.218 10.952 1.00 88.19 89 ARG A O 1
ATOM 643 N N . GLN A 1 90 ? -6.114 5.823 10.111 1.00 82.00 90 GLN A N 1
ATOM 644 C CA . GLN A 1 90 ? -7.261 6.609 10.523 1.00 82.00 90 GLN A CA 1
ATOM 645 C C . GLN A 1 90 ? -7.712 6.161 11.914 1.00 82.00 90 GLN A C 1
ATOM 647 O O . GLN A 1 90 ? -7.669 4.974 12.240 1.00 82.00 90 GLN A O 1
ATOM 652 N N . ALA A 1 91 ? -8.127 7.119 12.743 1.00 80.31 91 ALA A N 1
ATOM 653 C CA . ALA A 1 91 ? -8.654 6.838 14.080 1.00 80.31 91 ALA A CA 1
ATOM 654 C C . ALA A 1 91 ? -10.058 6.204 14.037 1.00 80.31 91 ALA A C 1
ATOM 656 O O . ALA A 1 91 ? -10.498 5.609 15.016 1.00 80.31 91 ALA A O 1
ATOM 657 N N . SER A 1 92 ? -10.758 6.348 12.910 1.00 79.56 92 SER A N 1
ATOM 658 C CA . SER A 1 92 ? -12.122 5.877 12.687 1.00 79.56 92 SER A CA 1
ATOM 659 C C . SER A 1 92 ? -12.284 5.384 11.249 1.00 79.56 92 SER A C 1
ATOM 661 O O . SER A 1 92 ? -11.605 5.871 10.345 1.00 79.56 92 SER A O 1
ATOM 663 N N . SER A 1 93 ? -13.200 4.437 11.037 1.00 76.19 93 SER A N 1
ATOM 664 C CA . SER A 1 93 ? -13.660 4.012 9.709 1.00 76.19 93 SER A CA 1
ATOM 665 C C . SER A 1 93 ? -14.708 4.959 9.106 1.00 76.19 93 SER A C 1
ATOM 667 O O . SER A 1 93 ? -15.090 4.793 7.948 1.00 76.19 93 SER A O 1
ATOM 669 N N . THR A 1 94 ? -15.175 5.953 9.867 1.00 79.75 94 THR A N 1
ATOM 670 C CA . THR A 1 94 ? -16.134 6.959 9.402 1.00 79.75 94 THR A CA 1
ATOM 671 C C . THR A 1 94 ? -15.407 8.113 8.722 1.00 79.75 94 THR A C 1
ATOM 673 O O . THR A 1 94 ? -14.722 8.903 9.373 1.00 79.75 94 THR A O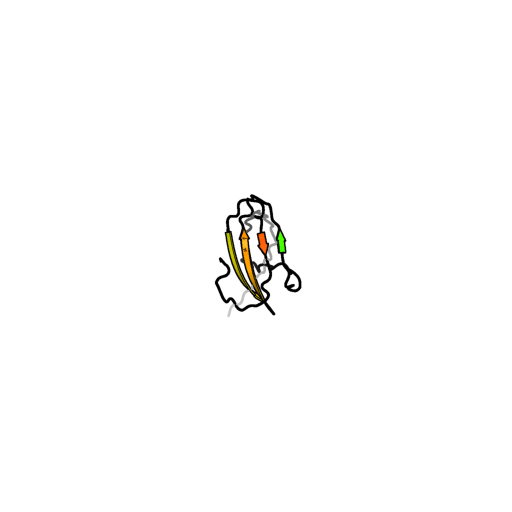 1
ATOM 676 N N . PHE A 1 95 ? -15.612 8.254 7.415 1.00 69.56 95 PHE A N 1
ATOM 677 C CA . PHE A 1 95 ? -15.117 9.384 6.635 1.00 69.56 95 PHE A CA 1
ATOM 678 C C . PHE A 1 95 ? -16.188 10.486 6.586 1.00 69.56 95 PHE A C 1
ATOM 680 O O . PHE A 1 95 ? -17.269 10.277 6.044 1.00 69.56 95 PHE A O 1
ATOM 687 N N . VAL A 1 96 ? -15.913 11.655 7.180 1.00 69.31 96 VAL A N 1
ATOM 688 C CA . VAL A 1 96 ? -16.823 12.830 7.158 1.00 69.31 96 VAL A CA 1
ATOM 689 C C . VAL A 1 96 ? -16.595 13.698 5.908 1.00 69.31 96 VAL A C 1
ATOM 691 O O . VAL A 1 96 ? -17.474 14.446 5.489 1.00 69.31 96 VAL A O 1
ATOM 694 N N . ARG A 1 97 ? -15.410 13.585 5.301 1.00 65.94 97 ARG A N 1
ATOM 695 C CA . ARG A 1 97 ? -14.996 14.191 4.028 1.00 65.94 97 ARG A CA 1
ATOM 696 C C . ARG A 1 97 ? -14.168 13.159 3.269 1.00 65.94 97 ARG A C 1
ATOM 698 O O . ARG A 1 97 ? -13.685 12.208 3.892 1.00 65.94 97 ARG A O 1
ATOM 705 N N . ASP A 1 98 ? -14.024 13.320 1.956 1.00 65.81 98 ASP A N 1
ATOM 706 C CA . ASP A 1 98 ? -13.092 12.467 1.225 1.00 65.81 98 ASP A CA 1
ATOM 707 C C . ASP A 1 98 ? -11.662 12.647 1.770 1.00 65.81 98 ASP A C 1
ATOM 709 O O . ASP A 1 98 ? -11.318 13.666 2.372 1.00 65.81 98 ASP A O 1
ATOM 713 N N . ALA A 1 99 ? -10.843 11.608 1.632 1.00 60.12 99 ALA A N 1
ATOM 714 C CA . ALA A 1 99 ? -9.486 11.612 2.168 1.00 60.12 99 ALA A CA 1
ATOM 715 C C . ALA A 1 99 ? -8.495 12.425 1.309 1.00 60.12 99 ALA A C 1
ATOM 717 O O . ALA A 1 99 ? -7.310 12.451 1.641 1.00 60.12 99 ALA A O 1
ATOM 718 N N . SER A 1 100 ? -8.946 13.050 0.212 1.00 66.31 100 SER A N 1
ATOM 719 C CA . SER A 1 100 ? -8.102 13.870 -0.670 1.00 66.31 100 SER A CA 1
ATOM 720 C C . SER A 1 100 ? -7.880 15.287 -0.145 1.00 66.31 100 SER A C 1
ATOM 722 O O . SER A 1 100 ? -6.865 15.883 -0.507 1.00 66.31 100 SER A O 1
ATOM 724 N N . GLY A 1 101 ? -8.752 15.771 0.749 1.00 50.94 101 GLY A N 1
ATOM 725 C CA . GLY A 1 101 ? -8.707 17.144 1.257 1.00 50.94 101 GLY A CA 1
ATOM 726 C C . GLY A 1 101 ? -9.460 18.118 0.365 1.00 50.94 101 GLY A C 1
ATOM 727 O O . GLY A 1 101 ? -9.209 18.122 -0.859 1.00 50.94 101 GLY A O 1
#